Protein AF-A0A832R5E8-F1 (afdb_monomer_lite)

Foldseek 3Di:
DVPPVLVVVLVPDPLLVVLVVLLVVLVVLLVVLVVCPPDPCSLVSLVVCLVVSVVSLVVLLVSLLVQLVVLQVVLVVVLVVDPDPCNVVSNVSSNVSSVVSNVSSVVSSVVSVVSSVVSVVVSVVVVVVVVPD

Radius of gyration: 20.8 Å; chains: 1; bounding box: 45×18×69 Å

Structure (mmCIF, N/CA/C/O backbone):
data_AF-A0A832R5E8-F1
#
_entry.id   AF-A0A832R5E8-F1
#
loop_
_atom_site.group_PDB
_atom_site.id
_atom_site.type_symbol
_atom_site.label_atom_id
_atom_site.label_alt_id
_atom_site.label_comp_id
_atom_site.label_asym_id
_atom_site.label_entity_id
_atom_site.label_seq_id
_atom_site.pdbx_PDB_ins_code
_atom_site.Cartn_x
_atom_site.Cartn_y
_atom_site.Cartn_z
_atom_site.occupancy
_atom_site.B_iso_or_equiv
_atom_site.auth_seq_id
_atom_site.auth_comp_id
_atom_site.auth_asym_id
_atom_site.auth_atom_id
_atom_site.pdbx_PDB_model_num
ATOM 1 N N . MET A 1 1 ? -0.407 2.531 -32.971 1.00 35.41 1 MET A N 1
ATOM 2 C CA . MET A 1 1 ? -0.122 1.119 -32.618 1.00 35.41 1 MET A CA 1
ATOM 3 C C . MET A 1 1 ? 0.940 0.948 -31.517 1.00 35.41 1 MET A C 1
ATOM 5 O O . MET A 1 1 ? 1.189 -0.184 -31.142 1.00 35.41 1 MET A O 1
ATOM 9 N N . ALA A 1 2 ? 1.506 2.013 -30.923 1.00 40.25 2 ALA A N 1
ATOM 10 C CA . ALA A 1 2 ? 2.480 1.899 -29.820 1.00 40.25 2 ALA A CA 1
ATOM 11 C C . ALA 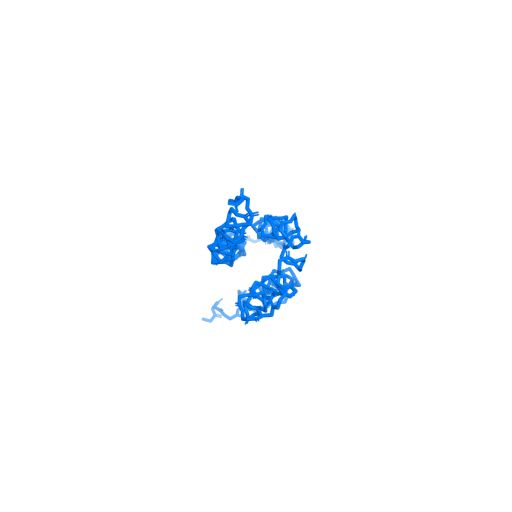A 1 2 ? 1.857 1.727 -28.411 1.00 40.25 2 ALA A C 1
ATOM 13 O O . ALA A 1 2 ? 2.555 1.378 -27.469 1.00 40.25 2 ALA A O 1
ATOM 14 N N . GLN A 1 3 ? 0.542 1.929 -28.255 1.00 41.59 3 GLN A N 1
ATOM 15 C CA . GLN A 1 3 ? -0.138 1.862 -26.948 1.00 41.59 3 GLN A CA 1
ATOM 16 C C . GLN A 1 3 ? -0.396 0.428 -26.437 1.00 41.59 3 GLN A C 1
ATOM 18 O O . GLN A 1 3 ? -0.669 0.251 -25.257 1.00 41.59 3 GLN A O 1
ATOM 23 N N . GLY A 1 4 ? -0.310 -0.598 -27.295 1.00 39.75 4 GLY A N 1
ATOM 24 C CA . GLY A 1 4 ? -0.579 -1.993 -26.908 1.00 39.75 4 GLY A CA 1
ATOM 25 C C . GLY A 1 4 ? 0.608 -2.726 -26.270 1.00 39.75 4 GLY A C 1
ATOM 26 O O . GLY A 1 4 ? 0.397 -3.609 -25.449 1.00 39.75 4 GLY A O 1
ATOM 27 N N . PHE A 1 5 ? 1.844 -2.346 -26.612 1.00 42.25 5 PHE A N 1
ATOM 28 C CA . PHE A 1 5 ? 3.065 -3.016 -26.137 1.00 42.25 5 PHE A CA 1
ATOM 29 C C . PHE A 1 5 ? 3.484 -2.560 -24.731 1.00 42.25 5 PHE A C 1
ATOM 31 O O . PHE A 1 5 ? 3.908 -3.370 -23.910 1.00 42.25 5 PHE A O 1
ATOM 38 N N . VAL A 1 6 ? 3.272 -1.273 -24.436 1.00 49.50 6 VAL A N 1
ATOM 39 C CA . VAL A 1 6 ? 3.456 -0.693 -23.098 1.00 49.50 6 VAL A CA 1
ATOM 40 C C . VAL A 1 6 ? 2.583 -1.419 -22.072 1.00 49.50 6 VAL A C 1
ATOM 42 O O . VAL A 1 6 ? 3.060 -1.822 -21.019 1.00 49.50 6 VAL A O 1
ATOM 45 N N . LEU A 1 7 ? 1.315 -1.683 -22.408 1.00 45.59 7 LEU A N 1
ATOM 46 C CA . LEU A 1 7 ? 0.388 -2.377 -21.514 1.00 45.59 7 LEU A CA 1
ATOM 47 C C . LEU A 1 7 ? 0.669 -3.882 -21.391 1.00 45.59 7 LEU A C 1
ATOM 49 O O . LEU A 1 7 ? 0.473 -4.421 -20.307 1.00 45.59 7 LEU A O 1
ATOM 53 N N . SER A 1 8 ? 1.146 -4.571 -22.435 1.00 48.91 8 SER A N 1
ATOM 54 C CA . SER A 1 8 ? 1.428 -6.013 -22.337 1.00 48.91 8 SER A CA 1
ATOM 55 C C . SER A 1 8 ? 2.650 -6.307 -21.462 1.00 48.91 8 SER A C 1
ATOM 57 O O . SER A 1 8 ? 2.557 -7.135 -20.566 1.00 48.91 8 SER A O 1
ATOM 59 N N . GLY A 1 9 ? 3.754 -5.566 -21.632 1.00 53.00 9 GLY A N 1
ATOM 60 C CA . GLY A 1 9 ? 4.936 -5.718 -20.771 1.00 53.00 9 GLY A CA 1
ATOM 61 C C . GLY A 1 9 ? 4.697 -5.244 -19.332 1.00 53.00 9 GLY A C 1
ATOM 62 O O . GLY A 1 9 ? 5.278 -5.782 -18.396 1.00 53.00 9 GLY A O 1
ATOM 63 N N . PHE A 1 10 ? 3.801 -4.270 -19.144 1.00 50.72 10 PHE A N 1
ATOM 64 C CA . PHE A 1 10 ? 3.384 -3.750 -17.842 1.00 50.72 10 PHE A CA 1
ATOM 65 C C . PHE A 1 10 ? 2.495 -4.739 -17.070 1.00 50.72 10 PHE A C 1
ATOM 67 O O . PHE A 1 10 ? 2.771 -5.000 -15.902 1.00 50.72 10 PHE A O 1
ATOM 74 N N . VAL A 1 11 ? 1.482 -5.340 -17.709 1.00 53.75 11 VAL A N 1
ATOM 75 C CA . VAL A 1 11 ? 0.548 -6.307 -17.086 1.00 53.75 11 VAL A CA 1
ATOM 76 C C . VAL A 1 11 ? 1.217 -7.649 -16.753 1.00 53.75 11 VAL A C 1
ATOM 78 O O . VAL A 1 11 ? 0.776 -8.327 -15.822 1.00 53.75 11 VAL A O 1
ATOM 81 N N . ASP A 1 12 ? 2.320 -7.989 -17.422 1.00 56.31 12 ASP A N 1
ATOM 82 C CA . ASP A 1 12 ? 3.140 -9.166 -17.103 1.00 56.31 12 ASP A CA 1
ATOM 83 C C . ASP A 1 12 ? 4.002 -8.982 -15.835 1.00 56.31 12 ASP A C 1
ATOM 85 O O . ASP A 1 12 ? 4.568 -9.946 -15.308 1.00 56.31 12 ASP A O 1
ATOM 89 N N . ASN A 1 13 ? 4.086 -7.764 -15.280 1.00 65.88 13 ASN A N 1
ATOM 90 C CA . ASN A 1 13 ? 4.836 -7.527 -14.051 1.00 65.88 13 ASN A CA 1
ATOM 91 C C . ASN A 1 13 ? 4.089 -8.079 -12.836 1.00 65.88 13 ASN A C 1
ATOM 93 O O . ASN A 1 13 ? 3.156 -7.469 -12.306 1.00 65.88 13 ASN A O 1
ATOM 97 N N . VAL A 1 14 ? 4.607 -9.188 -12.309 1.00 73.56 14 VAL A N 1
ATOM 98 C CA . VAL A 1 14 ? 4.223 -9.797 -11.022 1.00 73.56 14 VAL A CA 1
ATOM 99 C C . VAL A 1 14 ? 4.115 -8.761 -9.891 1.00 73.56 14 VAL A C 1
ATOM 101 O O . VAL A 1 14 ? 3.277 -8.899 -9.004 1.00 73.56 14 VAL A O 1
ATOM 104 N N . ILE A 1 15 ? 4.916 -7.691 -9.940 1.00 76.31 15 ILE A N 1
ATOM 105 C CA . ILE A 1 15 ? 4.916 -6.606 -8.948 1.00 76.31 15 ILE A CA 1
ATOM 106 C C . ILE A 1 15 ? 3.568 -5.872 -8.905 1.00 76.31 15 ILE A C 1
ATOM 108 O O . ILE A 1 15 ? 3.076 -5.574 -7.820 1.00 76.31 15 ILE A O 1
ATOM 112 N N . ILE A 1 16 ? 2.930 -5.611 -10.049 1.00 77.81 16 ILE A N 1
ATOM 113 C CA . ILE A 1 16 ? 1.640 -4.904 -10.093 1.00 77.81 16 ILE A CA 1
ATOM 114 C C . ILE A 1 16 ? 0.546 -5.777 -9.498 1.00 77.81 16 ILE A C 1
ATOM 116 O O . ILE A 1 16 ? -0.237 -5.313 -8.672 1.00 77.81 16 ILE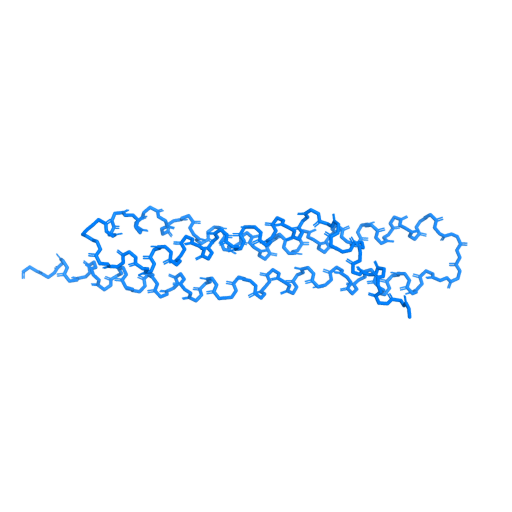 A O 1
ATOM 120 N N . TRP A 1 17 ? 0.535 -7.059 -9.854 1.00 80.69 17 TRP A N 1
ATOM 121 C CA . TRP A 1 17 ? -0.377 -8.030 -9.261 1.00 80.69 17 TRP A CA 1
ATOM 122 C C . TRP A 1 17 ? -0.160 -8.167 -7.754 1.00 80.69 17 TRP A C 1
ATOM 124 O O . TRP A 1 17 ? -1.136 -8.239 -7.013 1.00 80.69 17 TRP A O 1
ATOM 134 N N . ALA A 1 18 ? 1.087 -8.117 -7.279 1.00 81.56 18 ALA A N 1
ATOM 135 C CA . ALA A 1 18 ? 1.397 -8.106 -5.852 1.00 81.56 18 ALA A CA 1
ATOM 136 C C . ALA A 1 18 ? 0.882 -6.835 -5.150 1.00 81.56 18 ALA A C 1
ATOM 138 O O . ALA A 1 18 ? 0.293 -6.938 -4.074 1.00 81.56 18 ALA A O 1
ATOM 139 N N . ILE A 1 19 ? 1.038 -5.653 -5.764 1.00 83.69 19 ILE A N 1
ATOM 140 C CA . ILE A 1 19 ? 0.493 -4.385 -5.246 1.00 83.69 19 ILE A CA 1
ATOM 141 C C . ILE A 1 19 ? -1.035 -4.451 -5.181 1.00 83.69 19 ILE A C 1
ATOM 143 O O . ILE A 1 19 ? -1.612 -4.131 -4.144 1.00 83.69 19 ILE A O 1
ATOM 147 N N . LEU A 1 20 ? -1.692 -4.893 -6.257 1.00 85.00 20 LEU A N 1
ATOM 148 C CA . LEU A 1 20 ? -3.149 -5.015 -6.319 1.00 85.00 20 LEU A CA 1
ATOM 149 C C . LEU A 1 20 ? -3.674 -6.034 -5.308 1.00 85.00 20 LEU A C 1
ATOM 151 O O . LEU A 1 20 ? -4.632 -5.739 -4.602 1.00 85.00 20 LEU A O 1
ATOM 155 N N . ALA A 1 21 ? -3.041 -7.203 -5.196 1.00 88.12 21 ALA A N 1
ATOM 156 C CA . ALA A 1 21 ? -3.434 -8.236 -4.244 1.00 88.12 21 ALA A CA 1
ATOM 157 C C . ALA A 1 21 ? -3.271 -7.761 -2.794 1.00 88.12 21 ALA A C 1
ATOM 159 O O . ALA A 1 21 ? -4.178 -7.952 -1.984 1.00 88.12 21 ALA A O 1
ATOM 160 N N . LEU A 1 22 ? -2.156 -7.099 -2.465 1.00 87.31 22 LEU A N 1
ATOM 161 C CA . LEU A 1 22 ? -1.923 -6.553 -1.128 1.00 87.31 22 LEU A CA 1
ATOM 162 C C . LEU A 1 22 ? -2.893 -5.409 -0.804 1.00 87.31 22 LEU A C 1
ATOM 164 O O . LEU A 1 22 ? -3.444 -5.367 0.296 1.00 87.31 22 LEU A O 1
ATOM 168 N N . ALA A 1 23 ? -3.131 -4.505 -1.758 1.00 88.88 23 ALA A N 1
ATOM 169 C CA . ALA A 1 23 ? -4.094 -3.421 -1.608 1.00 88.88 23 ALA A CA 1
ATOM 170 C C . ALA A 1 23 ? -5.510 -3.967 -1.399 1.00 88.88 23 ALA A C 1
ATOM 172 O O . ALA A 1 23 ? -6.184 -3.577 -0.448 1.00 88.88 23 ALA A O 1
ATOM 173 N N . LEU A 1 24 ? -5.936 -4.922 -2.231 1.00 91.12 24 LEU A N 1
ATOM 174 C CA . LEU A 1 24 ? -7.231 -5.586 -2.113 1.00 91.12 24 LEU A CA 1
ATOM 175 C C . LEU A 1 24 ? -7.365 -6.295 -0.764 1.00 91.12 24 LEU A C 1
ATOM 177 O O . LEU A 1 24 ? -8.387 -6.153 -0.102 1.00 91.12 24 LEU A O 1
ATOM 181 N N . PHE A 1 25 ? -6.331 -7.012 -0.321 1.00 91.50 25 PHE A N 1
ATOM 182 C CA . PHE A 1 25 ? -6.319 -7.655 0.990 1.00 91.50 25 PHE A CA 1
ATOM 183 C C . PHE A 1 25 ? -6.500 -6.632 2.120 1.00 91.50 25 PHE A C 1
ATOM 185 O O . PHE A 1 25 ? -7.322 -6.845 3.009 1.00 91.50 25 PHE A O 1
ATOM 192 N N . CYS A 1 26 ? -5.802 -5.495 2.058 1.00 88.69 26 CYS A N 1
ATOM 193 C CA . CYS A 1 26 ? -5.948 -4.414 3.034 1.00 88.69 26 CYS A CA 1
ATOM 194 C C . CYS A 1 26 ? -7.379 -3.849 3.043 1.00 88.69 26 CYS A C 1
ATOM 196 O O . CYS A 1 26 ? -7.997 -3.769 4.105 1.00 88.69 26 CYS A O 1
ATOM 198 N N . PHE A 1 27 ? -7.944 -3.557 1.865 1.00 90.62 27 PHE A N 1
ATOM 199 C CA . PHE A 1 27 ? -9.325 -3.083 1.730 1.00 90.62 27 PHE A CA 1
ATOM 200 C C . PHE A 1 27 ? -10.348 -4.087 2.247 1.00 90.62 27 PHE A C 1
ATOM 202 O O . PHE A 1 27 ? -11.275 -3.703 2.954 1.00 90.62 27 PHE A O 1
ATOM 209 N N . ILE A 1 28 ? -10.188 -5.373 1.928 1.00 91.00 28 ILE A N 1
ATOM 210 C CA . ILE A 1 28 ? -11.085 -6.430 2.401 1.00 91.00 28 ILE A CA 1
ATOM 211 C C . ILE A 1 28 ? -11.024 -6.529 3.921 1.00 91.00 28 ILE A C 1
ATOM 213 O O . ILE A 1 28 ? -12.074 -6.649 4.549 1.00 91.00 28 ILE A O 1
ATOM 217 N N . VAL A 1 29 ? -9.835 -6.465 4.528 1.00 89.50 29 VAL A N 1
ATOM 218 C CA . VAL A 1 29 ? -9.697 -6.524 5.989 1.00 89.50 29 VAL A CA 1
ATOM 219 C C . VAL A 1 29 ? -10.345 -5.310 6.643 1.00 89.50 29 VAL A C 1
ATOM 221 O O . VAL A 1 29 ? -11.119 -5.487 7.580 1.00 89.50 29 VAL A O 1
ATOM 224 N N . GLU A 1 30 ? -10.098 -4.099 6.141 1.00 88.94 30 GLU A N 1
ATOM 225 C CA . GLU A 1 30 ? -10.724 -2.879 6.662 1.00 88.94 30 GLU A CA 1
ATOM 226 C C . GLU A 1 30 ? -12.241 -2.883 6.491 1.00 88.94 30 GLU A C 1
ATOM 228 O O . GLU A 1 30 ? -12.957 -2.514 7.418 1.00 88.94 30 GLU A O 1
ATOM 233 N N . PHE A 1 31 ? -12.743 -3.345 5.348 1.00 88.19 31 PHE A N 1
ATOM 234 C CA . PHE A 1 31 ? -14.171 -3.446 5.065 1.00 88.19 31 PHE A CA 1
ATOM 235 C C . PHE A 1 31 ? -14.858 -4.527 5.909 1.00 88.19 31 PHE A C 1
ATOM 237 O O . PHE A 1 31 ? -15.931 -4.295 6.468 1.00 88.19 31 PHE A O 1
ATOM 244 N N . SER A 1 32 ? -14.207 -5.684 6.071 1.00 87.38 32 SER A N 1
ATOM 245 C CA . SER A 1 32 ? -14.647 -6.760 6.971 1.00 87.38 32 SER A CA 1
ATOM 246 C C . SER A 1 32 ? -14.666 -6.281 8.408 1.00 87.38 32 SER A C 1
ATOM 248 O O . SER A 1 32 ? -15.566 -6.635 9.166 1.00 87.38 32 SER A O 1
ATOM 250 N N . LEU A 1 33 ? -13.693 -5.443 8.776 1.00 85.88 33 LEU A N 1
ATOM 251 C CA . LEU A 1 33 ? -13.738 -4.741 10.032 1.00 85.88 33 LEU A CA 1
ATOM 252 C C . LEU A 1 33 ? -15.003 -3.855 10.034 1.00 85.88 33 LEU A C 1
ATOM 254 O O . LEU A 1 33 ? -15.940 -4.105 10.779 1.00 85.88 33 LEU A O 1
ATOM 258 N N .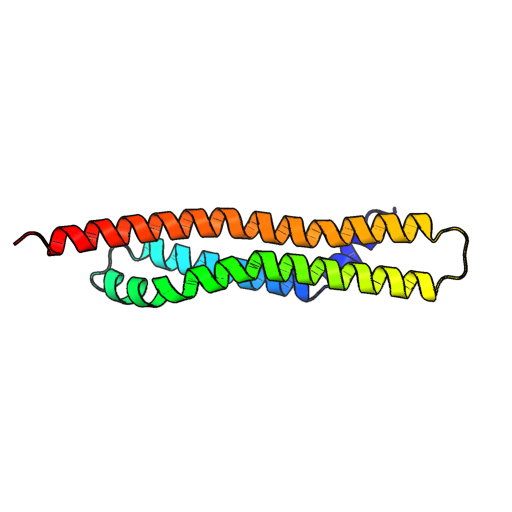 LEU A 1 34 ? -15.097 -2.857 9.167 1.00 84.88 34 LEU A N 1
ATOM 259 C CA . LEU A 1 34 ? -16.175 -1.867 9.175 1.00 84.88 34 LEU A CA 1
ATOM 260 C C . LEU A 1 34 ? -17.591 -2.474 9.310 1.00 84.88 34 LEU A C 1
ATOM 262 O O . LEU A 1 34 ? -18.371 -2.022 10.154 1.00 84.88 34 LEU A O 1
ATOM 266 N N . LEU A 1 35 ? -17.898 -3.527 8.544 1.00 80.94 35 LEU A N 1
ATOM 267 C CA . LEU A 1 35 ? -19.179 -4.248 8.585 1.00 80.94 35 LEU A CA 1
ATOM 268 C C . LEU A 1 35 ? -19.428 -5.000 9.901 1.00 80.94 35 LEU A C 1
ATOM 270 O O . LEU A 1 35 ? -20.566 -5.109 10.349 1.00 80.94 35 LEU A O 1
ATOM 274 N N . SER A 1 36 ? -18.376 -5.476 10.563 1.00 81.88 36 SER A N 1
ATOM 275 C CA . SER A 1 36 ? -18.450 -6.226 11.823 1.00 81.88 36 SER A CA 1
ATOM 276 C C . SER A 1 36 ? -18.686 -5.326 13.055 1.00 81.88 36 SER A C 1
ATOM 278 O O . SER A 1 36 ? -18.641 -5.784 14.196 1.00 81.88 36 SER A O 1
ATOM 280 N N . SER A 1 37 ? -19.026 -4.045 12.846 1.00 74.19 37 SER A N 1
ATOM 281 C CA . SER A 1 37 ? -19.353 -3.064 13.898 1.00 74.19 37 SER A CA 1
ATOM 282 C C . SER A 1 37 ? -20.488 -3.485 14.849 1.00 74.19 37 SER A C 1
ATOM 284 O O . SER A 1 37 ? -20.628 -2.879 15.917 1.00 74.19 37 SER A O 1
ATOM 286 N N . CYS A 1 38 ? -21.294 -4.481 14.464 1.00 68.38 38 CYS A N 1
ATOM 287 C CA . CYS A 1 38 ? -22.445 -4.983 15.215 1.00 68.38 38 CYS A CA 1
ATOM 288 C C . CYS A 1 38 ? -22.094 -6.119 16.201 1.00 68.38 38 CYS A C 1
ATOM 290 O O . CYS A 1 38 ? -22.883 -6.408 17.096 1.00 68.38 38 CYS A O 1
ATOM 292 N N . GLU A 1 39 ? -20.913 -6.743 16.096 1.00 80.25 39 GLU A N 1
ATOM 293 C CA . GLU A 1 39 ? -20.547 -7.847 16.990 1.00 80.25 39 GLU A CA 1
ATOM 294 C C . GLU A 1 39 ? -19.931 -7.379 18.324 1.00 80.25 39 GLU A C 1
ATOM 296 O O . GLU A 1 39 ? -19.079 -6.483 18.347 1.00 80.25 39 GLU A O 1
ATOM 301 N N . PRO A 1 40 ? -20.252 -8.044 19.452 1.00 75.00 40 PRO A N 1
ATOM 302 C CA . PRO A 1 40 ? -19.675 -7.721 20.761 1.00 75.00 40 PRO A CA 1
ATOM 303 C C . PRO A 1 40 ? -18.150 -7.955 20.832 1.00 75.00 40 PRO A C 1
ATOM 305 O O . PRO A 1 40 ? -17.465 -7.303 21.619 1.00 75.00 40 PRO A O 1
ATOM 308 N N . LEU A 1 41 ? -17.596 -8.817 19.966 1.00 80.31 41 LEU A N 1
ATOM 309 C CA . LEU A 1 41 ? -16.161 -9.142 19.869 1.00 80.31 41 LEU A CA 1
ATOM 310 C C . LEU A 1 41 ? -15.355 -8.165 18.986 1.00 80.31 41 LEU A C 1
ATOM 312 O O . LEU A 1 41 ? -14.149 -8.338 18.785 1.00 80.31 41 LEU A O 1
ATOM 316 N N . TRP A 1 42 ? -15.996 -7.115 18.462 1.00 84.44 42 TRP A N 1
ATOM 317 C CA . TRP A 1 42 ? -15.387 -6.095 17.604 1.00 84.44 42 TRP A CA 1
ATOM 318 C C . TRP A 1 42 ? -14.079 -5.517 18.170 1.00 84.44 42 TRP A C 1
ATOM 320 O O . TRP A 1 42 ? -13.060 -5.440 17.479 1.00 84.44 42 TRP A O 1
ATOM 330 N N . LYS A 1 43 ? -14.088 -5.136 19.455 1.00 80.75 43 LYS A N 1
ATOM 331 C CA . LYS A 1 43 ? -12.967 -4.428 20.102 1.00 80.75 43 LYS A CA 1
ATOM 332 C C . LYS A 1 43 ? -11.694 -5.273 20.161 1.00 80.75 43 LYS A C 1
ATOM 334 O O . LYS A 1 43 ? -10.604 -4.740 19.958 1.00 80.75 43 LYS A O 1
ATOM 339 N N . GLU A 1 44 ? -11.821 -6.569 20.432 1.00 84.94 44 GLU A N 1
ATOM 340 C CA . GLU A 1 44 ? -10.677 -7.483 20.543 1.00 84.94 44 GLU A CA 1
ATOM 341 C C . GLU A 1 44 ? -10.022 -7.716 19.183 1.00 84.94 44 GLU A C 1
ATOM 343 O O . GLU A 1 44 ? -8.798 -7.657 19.064 1.00 84.94 44 GLU A O 1
ATOM 348 N N . ARG A 1 45 ? -10.840 -7.868 18.135 1.00 83.25 45 ARG A N 1
ATOM 349 C CA . ARG A 1 45 ? -10.360 -8.042 16.762 1.00 83.25 45 ARG A CA 1
ATOM 350 C C . ARG A 1 45 ? -9.622 -6.798 16.275 1.00 83.25 45 ARG A C 1
ATOM 352 O O . ARG A 1 45 ? -8.475 -6.887 15.845 1.00 83.25 45 ARG A O 1
ATOM 359 N N . VAL A 1 46 ? -10.241 -5.624 16.420 1.00 85.31 46 VAL A N 1
ATOM 360 C CA . VAL A 1 46 ? -9.661 -4.334 16.005 1.00 85.31 46 VAL A CA 1
ATOM 361 C C . VAL A 1 46 ? -8.345 -4.052 16.724 1.00 85.31 46 VAL A C 1
ATOM 363 O O . VAL A 1 46 ? -7.401 -3.573 16.100 1.00 85.31 46 VAL A O 1
ATOM 366 N N . ARG A 1 47 ? -8.243 -4.396 18.016 1.00 86.06 47 ARG A N 1
ATOM 367 C CA . ARG A 1 47 ? -7.013 -4.222 18.802 1.00 86.06 47 ARG A CA 1
ATOM 368 C C . ARG A 1 47 ? -5.817 -4.953 18.183 1.00 86.06 47 ARG A C 1
ATOM 370 O O . ARG A 1 47 ? -4.720 -4.396 18.190 1.00 86.06 47 ARG A O 1
ATOM 377 N N . GLY A 1 48 ? -6.013 -6.164 17.656 1.00 85.31 48 GLY A N 1
ATOM 378 C CA . GLY A 1 48 ? -4.955 -6.914 16.971 1.00 85.31 48 GLY A CA 1
ATOM 379 C C . GLY A 1 48 ? -4.511 -6.229 15.677 1.00 85.31 48 GLY A C 1
ATOM 380 O O . GLY A 1 48 ? -3.323 -5.975 15.469 1.00 85.31 48 GLY A O 1
ATOM 381 N N . TRP A 1 49 ? -5.477 -5.842 14.844 1.00 86.75 49 TRP A N 1
ATOM 382 C CA . TRP A 1 49 ? -5.214 -5.232 13.538 1.00 86.75 49 TRP A CA 1
ATOM 383 C C . TRP A 1 49 ? -4.684 -3.794 13.613 1.00 86.75 49 TRP A C 1
ATOM 385 O O . TRP A 1 49 ? -3.989 -3.363 12.696 1.00 86.75 49 TRP A O 1
ATOM 395 N N . LEU A 1 50 ? -4.910 -3.072 14.718 1.00 87.38 50 LEU A N 1
ATOM 396 C CA . LEU A 1 50 ? -4.456 -1.685 14.905 1.00 87.38 50 LEU A CA 1
ATOM 397 C C . LEU A 1 50 ? -2.936 -1.508 14.785 1.00 87.38 50 LEU A C 1
ATOM 399 O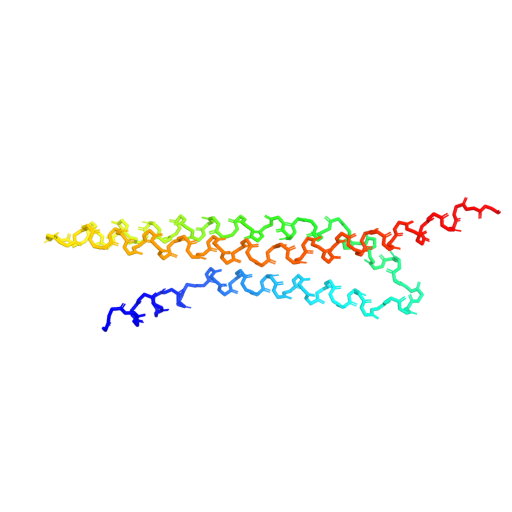 O . LEU A 1 50 ? -2.476 -0.438 14.394 1.00 87.38 50 LEU A O 1
ATOM 403 N N . LYS A 1 51 ? -2.159 -2.537 15.145 1.00 87.25 51 LYS A N 1
ATOM 404 C CA . LYS A 1 51 ? -0.690 -2.521 15.046 1.00 87.25 51 LYS A CA 1
ATOM 405 C C . LYS A 1 51 ? -0.189 -2.943 13.665 1.00 87.25 51 LYS A C 1
ATOM 407 O O . LYS A 1 51 ? 0.869 -2.497 13.242 1.00 87.25 51 LYS A O 1
ATOM 412 N N . VAL A 1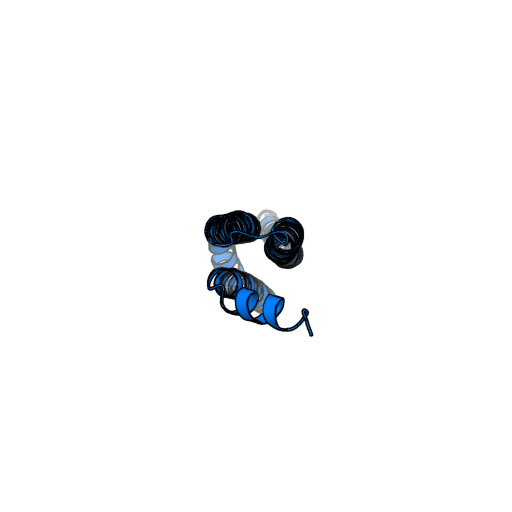 52 ? -0.943 -3.802 12.983 1.00 89.06 52 VAL A N 1
ATOM 413 C CA . VAL A 1 52 ? -0.526 -4.472 11.744 1.00 89.06 52 VAL A CA 1
ATOM 414 C C . VAL A 1 52 ? -0.904 -3.645 10.513 1.00 89.06 52 VAL A C 1
ATOM 416 O O . VAL A 1 52 ? -0.073 -3.439 9.635 1.00 89.06 52 VAL A O 1
ATOM 419 N N . MET A 1 53 ? -2.117 -3.089 10.477 1.00 89.94 53 MET A N 1
ATOM 420 C CA . MET A 1 53 ? -2.628 -2.300 9.346 1.00 89.94 53 MET A CA 1
ATOM 421 C C . MET A 1 53 ? -1.739 -1.116 8.919 1.00 89.94 53 MET A C 1
ATOM 423 O O . MET A 1 53 ? -1.487 -0.997 7.722 1.00 89.94 53 MET A O 1
ATOM 427 N N . PRO A 1 54 ? -1.186 -0.277 9.825 1.00 90.62 54 PRO A N 1
ATOM 428 C CA . PRO A 1 54 ? -0.308 0.820 9.412 1.00 90.62 54 PRO A CA 1
ATOM 429 C C . PRO A 1 54 ? 0.937 0.338 8.662 1.00 90.62 54 PRO A C 1
ATOM 431 O O . PRO A 1 54 ? 1.416 1.017 7.756 1.00 90.62 54 PRO A O 1
ATOM 434 N N . ILE A 1 55 ? 1.468 -0.826 9.048 1.00 92.38 55 ILE A N 1
ATOM 435 C CA . ILE A 1 55 ? 2.657 -1.423 8.435 1.00 92.38 55 ILE A CA 1
ATOM 436 C C . ILE A 1 55 ? 2.322 -1.897 7.019 1.00 92.38 55 ILE A C 1
ATOM 438 O O . ILE A 1 55 ? 3.066 -1.593 6.091 1.00 92.38 55 ILE A O 1
ATOM 442 N N . LEU A 1 56 ? 1.181 -2.573 6.833 1.00 90.94 56 LEU A N 1
ATOM 443 C CA . LEU A 1 56 ? 0.725 -3.001 5.506 1.00 90.94 56 LEU A CA 1
ATOM 444 C C . LEU A 1 56 ? 0.443 -1.803 4.596 1.00 90.94 56 LEU A C 1
ATOM 446 O O . LEU A 1 56 ? 0.907 -1.786 3.461 1.00 90.94 56 LEU A O 1
ATOM 450 N N . LEU A 1 57 ? -0.248 -0.777 5.102 1.00 91.69 57 LEU A N 1
ATOM 451 C CA . LEU A 1 57 ? -0.511 0.452 4.350 1.00 91.69 57 LEU A CA 1
ATOM 452 C C . LEU A 1 57 ? 0.788 1.150 3.944 1.00 91.69 57 LEU A C 1
ATOM 454 O O . LEU A 1 57 ? 0.920 1.585 2.808 1.00 91.69 57 LEU A O 1
ATOM 458 N N . SER A 1 58 ? 1.783 1.198 4.832 1.00 92.31 58 SER A N 1
ATOM 459 C CA . SER A 1 58 ? 3.090 1.787 4.516 1.00 92.31 58 SER A CA 1
ATOM 460 C C . SER A 1 58 ? 3.882 0.958 3.496 1.00 92.31 58 SER A C 1
ATOM 462 O O . SER A 1 58 ? 4.729 1.504 2.794 1.00 92.31 58 SER A O 1
ATOM 464 N N . ALA A 1 59 ? 3.600 -0.343 3.369 1.00 90.75 59 ALA A N 1
ATOM 465 C CA . ALA A 1 59 ? 4.236 -1.210 2.381 1.00 90.75 59 ALA A CA 1
ATOM 466 C C . ALA A 1 59 ? 3.736 -0.958 0.945 1.00 90.75 59 ALA A C 1
ATOM 468 O O . ALA A 1 59 ? 4.517 -1.122 0.011 1.00 90.75 59 ALA A O 1
ATOM 469 N N . LEU A 1 60 ? 2.487 -0.513 0.744 1.00 89.62 60 LEU A N 1
ATOM 470 C CA . LEU A 1 60 ? 1.930 -0.204 -0.588 1.00 89.62 60 LEU A CA 1
ATOM 471 C C . LEU A 1 60 ? 2.777 0.808 -1.394 1.00 89.62 60 LEU A C 1
ATOM 473 O O . LEU A 1 60 ? 3.190 0.479 -2.509 1.00 89.62 60 LEU A O 1
ATOM 477 N N . PRO A 1 61 ? 3.076 2.020 -0.884 1.00 92.38 61 PRO A N 1
ATOM 478 C CA . PRO A 1 61 ? 3.886 2.992 -1.616 1.00 92.38 61 PRO A CA 1
ATOM 479 C C . PRO A 1 61 ? 5.344 2.541 -1.769 1.00 92.38 61 PRO A C 1
ATOM 481 O O . PRO A 1 61 ? 5.959 2.818 -2.797 1.00 92.38 61 PRO A O 1
ATOM 484 N N . LEU A 1 62 ? 5.888 1.796 -0.798 1.00 93.06 62 LEU A N 1
ATOM 485 C CA . LEU A 1 62 ? 7.234 1.221 -0.898 1.00 93.06 62 LEU A CA 1
ATOM 486 C C . LEU A 1 62 ? 7.327 0.181 -2.026 1.00 93.06 62 LEU A C 1
ATOM 488 O O . LEU A 1 62 ? 8.313 0.165 -2.759 1.00 93.06 62 LEU A O 1
ATOM 492 N N . LEU A 1 63 ? 6.292 -0.643 -2.217 1.00 88.50 63 LEU A N 1
ATOM 493 C CA . LEU A 1 63 ? 6.201 -1.563 -3.354 1.00 88.50 63 LEU A CA 1
ATOM 494 C C . LEU A 1 63 ? 6.044 -0.821 -4.688 1.00 88.50 63 LEU A C 1
ATOM 496 O O . LEU A 1 63 ? 6.625 -1.240 -5.687 1.00 88.50 63 LEU A O 1
ATOM 500 N N . GLY A 1 64 ? 5.316 0.298 -4.714 1.00 88.00 64 GLY A N 1
ATOM 501 C CA . GLY A 1 64 ? 5.221 1.162 -5.897 1.00 88.00 64 GLY A CA 1
ATOM 502 C C . GLY A 1 64 ? 6.580 1.726 -6.332 1.00 88.00 64 GLY A C 1
ATOM 503 O O . GLY A 1 64 ? 6.891 1.723 -7.526 1.00 88.00 64 GLY A O 1
ATOM 504 N N . LEU A 1 65 ? 7.405 2.130 -5.358 1.00 91.25 65 LEU A N 1
ATOM 505 C CA . LEU A 1 65 ? 8.790 2.563 -5.566 1.00 91.25 65 LEU A CA 1
ATOM 506 C C . LEU A 1 65 ? 9.688 1.396 -5.999 1.00 91.25 65 LEU A C 1
ATOM 508 O O . LEU A 1 65 ? 10.500 1.542 -6.903 1.00 91.25 65 LEU A O 1
ATOM 512 N N . LEU A 1 66 ? 9.524 0.202 -5.427 1.00 88.75 66 LEU A N 1
ATOM 513 C CA . LEU A 1 66 ? 10.238 -0.984 -5.913 1.00 88.75 66 LEU A CA 1
ATOM 514 C C . LEU A 1 66 ? 9.931 -1.253 -7.399 1.00 88.75 66 LEU A C 1
ATOM 516 O O . LEU A 1 66 ? 10.833 -1.589 -8.167 1.00 88.75 66 LEU A O 1
ATOM 520 N N . GLY A 1 67 ? 8.677 -1.046 -7.812 1.00 86.31 67 GLY A N 1
ATOM 521 C CA . GLY A 1 67 ? 8.250 -1.145 -9.207 1.00 86.31 67 GLY A CA 1
ATOM 522 C C . GLY A 1 67 ? 8.963 -0.161 -10.138 1.00 86.31 67 GLY A C 1
ATOM 523 O O . GLY A 1 67 ? 9.349 -0.560 -11.236 1.00 86.31 67 GLY A O 1
ATOM 524 N N . THR A 1 68 ? 9.227 1.079 -9.701 1.00 89.62 68 THR A N 1
ATOM 525 C CA . THR A 1 68 ? 9.976 2.034 -10.539 1.00 89.62 68 THR A CA 1
ATOM 526 C C . THR A 1 68 ? 11.415 1.591 -10.737 1.00 89.62 68 THR A C 1
ATOM 528 O O . THR A 1 68 ? 11.923 1.664 -11.853 1.00 89.62 68 THR A O 1
ATOM 531 N N . ILE A 1 69 ? 12.067 1.097 -9.679 1.00 90.56 69 ILE A N 1
ATOM 532 C CA . ILE A 1 69 ? 13.444 0.596 -9.758 1.00 90.56 69 ILE A CA 1
ATOM 533 C C . ILE A 1 69 ? 13.511 -0.585 -10.731 1.00 90.56 69 ILE A C 1
ATOM 535 O O . ILE A 1 69 ? 14.381 -0.610 -11.600 1.00 90.56 69 ILE A O 1
ATOM 539 N N . ALA A 1 70 ? 12.570 -1.528 -10.632 1.00 84.88 70 ALA A N 1
ATOM 540 C CA . ALA A 1 70 ? 12.505 -2.678 -11.529 1.00 84.88 70 ALA A CA 1
ATOM 541 C C . ALA A 1 70 ? 12.262 -2.268 -12.997 1.00 84.88 70 ALA A C 1
ATOM 543 O O . ALA A 1 70 ? 12.955 -2.754 -13.891 1.00 84.88 70 ALA A O 1
ATOM 544 N N . GLY A 1 71 ? 11.336 -1.336 -13.251 1.00 83.94 71 GLY A N 1
ATOM 545 C CA . GLY A 1 71 ? 11.039 -0.846 -14.603 1.00 83.94 71 GLY A CA 1
ATOM 546 C C . GLY A 1 71 ? 12.204 -0.080 -15.235 1.00 83.94 71 GLY A C 1
ATOM 547 O O . GLY A 1 71 ? 12.552 -0.305 -16.398 1.00 83.94 71 GLY A O 1
ATOM 548 N N . LEU A 1 72 ? 12.880 0.770 -14.456 1.00 87.75 72 LEU A N 1
ATOM 549 C CA . LEU A 1 72 ? 14.080 1.470 -14.917 1.00 87.75 72 LEU A CA 1
ATOM 550 C C . LEU A 1 72 ? 15.229 0.495 -15.197 1.00 87.75 72 LEU A C 1
ATOM 552 O O . LEU A 1 72 ? 15.933 0.661 -16.192 1.00 87.75 72 LEU A O 1
ATOM 556 N N . MET A 1 73 ? 15.398 -0.548 -14.379 1.00 86.44 73 MET A N 1
ATOM 557 C CA . MET A 1 73 ? 16.396 -1.591 -14.633 1.00 86.44 73 MET A CA 1
ATOM 558 C C . MET A 1 73 ? 16.169 -2.307 -15.968 1.00 86.44 73 MET A C 1
ATOM 560 O O . MET A 1 73 ? 17.122 -2.473 -16.730 1.00 86.44 73 MET A O 1
ATOM 564 N N . GLU A 1 74 ? 14.932 -2.699 -16.279 1.00 82.75 74 GLU A N 1
ATOM 565 C CA . GLU A 1 74 ? 14.633 -3.364 -17.554 1.00 82.75 74 GLU A CA 1
ATOM 566 C C . GLU A 1 74 ? 14.827 -2.417 -18.746 1.00 82.75 74 GLU A C 1
ATOM 568 O O . GLU A 1 74 ? 15.349 -2.819 -19.786 1.00 82.75 74 GLU A O 1
ATOM 573 N N . THR A 1 75 ? 14.507 -1.134 -18.566 1.00 83.69 75 THR A N 1
ATOM 574 C CA . THR A 1 75 ? 14.747 -0.093 -19.577 1.00 83.69 75 THR A CA 1
ATOM 575 C C . THR A 1 75 ? 16.239 0.064 -19.877 1.00 83.69 75 THR A C 1
ATOM 577 O O . THR A 1 75 ? 16.643 0.068 -21.036 1.00 83.69 75 THR A O 1
ATOM 580 N N . PHE A 1 76 ? 17.097 0.128 -18.857 1.00 85.31 76 PHE A N 1
ATOM 581 C CA . PHE A 1 76 ? 18.545 0.199 -19.081 1.00 85.31 76 PHE A CA 1
ATOM 582 C C . PHE A 1 76 ? 19.110 -1.088 -19.694 1.00 85.31 76 PHE A C 1
ATOM 584 O O . PHE A 1 76 ? 20.035 -1.031 -20.507 1.00 85.31 76 PHE A O 1
ATOM 591 N N . ARG A 1 77 ? 18.544 -2.252 -19.350 1.00 83.44 77 ARG A N 1
ATOM 592 C CA . ARG A 1 77 ? 18.937 -3.541 -19.933 1.00 83.44 77 ARG A CA 1
ATOM 593 C C . ARG A 1 77 ? 18.599 -3.616 -21.421 1.00 83.44 77 ARG A C 1
ATOM 595 O O . ARG A 1 77 ? 19.441 -4.049 -22.206 1.00 83.44 77 ARG A O 1
ATOM 602 N N . SER A 1 78 ? 17.407 -3.169 -21.816 1.00 81.12 78 SER A N 1
ATOM 603 C CA . SER A 1 78 ? 16.996 -3.143 -23.223 1.00 81.12 78 SER A CA 1
ATOM 604 C C . SER A 1 78 ? 17.853 -2.174 -24.039 1.00 81.12 78 SER A C 1
ATOM 606 O O . SER A 1 78 ? 18.319 -2.539 -25.117 1.00 81.12 78 SER A O 1
ATOM 608 N N . MET A 1 79 ? 18.181 -1.008 -23.475 1.00 83.62 79 MET A N 1
ATOM 609 C CA . MET A 1 79 ? 19.094 -0.046 -24.095 1.00 83.62 79 MET A CA 1
ATOM 610 C C . MET A 1 79 ? 20.505 -0.584 -24.327 1.00 83.62 79 MET A C 1
ATOM 612 O O . MET A 1 79 ? 21.120 -0.253 -25.339 1.00 83.62 79 MET A O 1
ATOM 616 N N . ALA A 1 80 ? 21.036 -1.366 -23.381 1.00 83.12 80 ALA A N 1
ATOM 617 C CA . ALA A 1 80 ? 22.368 -1.958 -23.485 1.00 83.12 80 ALA A CA 1
ATOM 618 C C . ALA A 1 80 ? 22.449 -3.022 -24.594 1.00 83.12 80 ALA A C 1
ATOM 620 O O . ALA A 1 80 ? 23.513 -3.235 -25.169 1.00 83.12 80 ALA A O 1
ATOM 621 N N . LEU A 1 81 ? 21.325 -3.678 -24.897 1.00 81.38 81 LEU A N 1
ATOM 622 C CA . LEU A 1 81 ? 21.201 -4.664 -25.973 1.00 81.38 81 LEU A CA 1
ATOM 623 C C . LEU A 1 81 ? 20.897 -4.011 -27.333 1.00 81.38 81 LEU A C 1
ATOM 625 O O . LEU A 1 81 ? 21.205 -4.589 -28.374 1.00 81.38 81 LEU A O 1
ATOM 629 N N . SER A 1 82 ? 20.294 -2.819 -27.339 1.00 74.31 82 SER A N 1
ATOM 630 C CA . SER A 1 82 ? 19.936 -2.091 -28.556 1.00 74.31 82 SER A CA 1
ATOM 631 C C . SER A 1 82 ? 21.0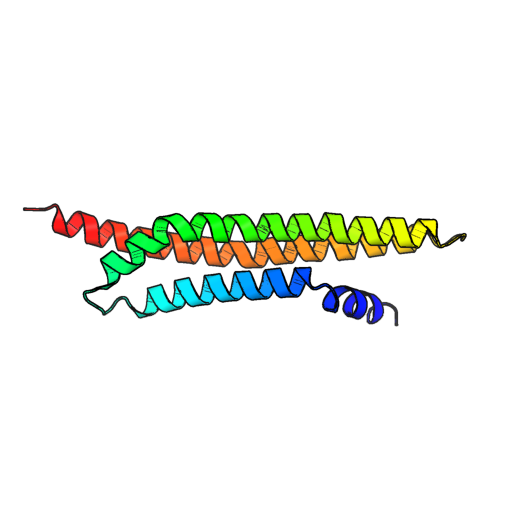55 -1.147 -29.014 1.00 74.31 82 SER A C 1
ATOM 633 O O . SER A 1 82 ? 21.244 -0.059 -28.471 1.00 74.31 82 SER A O 1
ATOM 635 N N . SER A 1 83 ? 21.761 -1.532 -30.073 1.00 64.50 83 SER A N 1
ATOM 636 C CA . SER A 1 83 ? 22.762 -0.705 -30.759 1.00 64.50 83 SER A CA 1
ATOM 637 C C . SER A 1 83 ? 22.088 0.199 -31.808 1.00 64.50 83 SER A C 1
ATOM 639 O O . SER A 1 83 ? 22.111 -0.123 -32.995 1.00 64.50 83 SER A O 1
ATOM 641 N N . GLY A 1 84 ? 21.426 1.299 -31.422 1.00 63.22 84 GLY A N 1
ATOM 642 C CA . GLY A 1 84 ? 20.707 2.122 -32.410 1.00 63.22 84 GLY A CA 1
ATOM 643 C C . GLY A 1 84 ? 20.211 3.499 -31.955 1.00 63.22 84 GLY A C 1
ATOM 644 O O . GLY A 1 84 ? 20.121 3.788 -30.768 1.00 63.22 84 GLY A O 1
ATOM 645 N N . LEU A 1 85 ? 19.845 4.329 -32.943 1.00 59.75 85 LEU A N 1
ATOM 646 C CA . LEU A 1 85 ? 19.407 5.735 -32.834 1.00 59.75 85 LEU A CA 1
ATOM 647 C C . LEU A 1 85 ? 18.093 5.968 -32.049 1.00 59.75 85 LEU A C 1
ATOM 649 O O . LEU A 1 85 ? 17.699 7.117 -31.877 1.00 59.75 85 LEU A O 1
ATOM 653 N N . ASP A 1 86 ? 17.426 4.917 -31.560 1.00 69.50 86 ASP A N 1
ATOM 654 C CA . ASP A 1 86 ? 16.122 4.999 -30.871 1.00 69.50 86 ASP A CA 1
ATOM 655 C C . ASP A 1 86 ? 16.211 4.856 -29.333 1.00 69.50 86 ASP A C 1
ATOM 657 O O . ASP A 1 86 ? 15.219 4.664 -28.629 1.00 69.50 86 ASP A O 1
ATOM 661 N N . GLN A 1 87 ? 17.416 4.978 -28.764 1.00 77.31 87 GLN A N 1
ATOM 662 C CA . GLN A 1 87 ? 17.629 4.908 -27.309 1.00 77.31 87 GLN A CA 1
ATOM 663 C C . GLN A 1 87 ? 16.827 5.967 -26.532 1.00 77.31 87 GLN A C 1
ATOM 665 O O . GLN A 1 87 ? 16.395 5.716 -25.408 1.00 77.31 87 GLN A O 1
ATOM 670 N N . GLN A 1 88 ? 16.592 7.140 -27.125 1.00 81.81 88 GLN A N 1
ATOM 671 C CA . GLN A 1 88 ? 15.862 8.226 -26.470 1.00 81.81 88 GLN A CA 1
ATOM 672 C C . GLN A 1 88 ? 14.354 7.946 -26.360 1.00 81.81 88 GLN A C 1
ATOM 674 O O . GLN A 1 88 ? 13.739 8.305 -25.351 1.00 81.81 88 GLN A O 1
ATOM 679 N N . GLY A 1 89 ? 13.764 7.272 -27.354 1.00 82.31 89 GLY A N 1
ATOM 680 C CA . GLY A 1 89 ? 12.369 6.833 -27.311 1.00 82.31 89 GLY A CA 1
ATOM 681 C C . GLY A 1 89 ? 12.157 5.736 -26.268 1.00 82.31 89 GLY A C 1
ATOM 682 O O . GLY A 1 89 ? 11.263 5.849 -25.426 1.00 82.31 89 GLY A O 1
ATOM 683 N N . LEU A 1 90 ? 13.043 4.733 -26.258 1.00 80.69 90 LEU A N 1
ATOM 684 C CA . LEU A 1 90 ? 13.040 3.633 -25.285 1.00 80.69 90 LEU A CA 1
ATOM 685 C C . LEU A 1 90 ? 13.150 4.127 -23.838 1.00 80.69 90 LEU A C 1
ATOM 687 O O . LEU A 1 90 ? 12.350 3.733 -22.992 1.00 80.69 90 LEU A O 1
ATOM 691 N N . LEU A 1 91 ? 14.089 5.038 -23.567 1.00 84.75 91 LEU A N 1
ATOM 692 C CA . LEU A 1 91 ? 14.244 5.680 -22.258 1.00 84.75 91 LEU A CA 1
ATOM 693 C C . LEU A 1 91 ? 12.965 6.373 -21.797 1.00 84.75 91 LEU A C 1
ATOM 695 O O . LEU A 1 91 ? 12.499 6.161 -20.679 1.00 84.75 91 LEU A O 1
ATOM 699 N N . SER A 1 92 ? 12.414 7.227 -22.660 1.00 86.38 92 SER A N 1
ATOM 700 C CA . SER A 1 92 ? 11.264 8.061 -22.315 1.00 86.38 92 SER A CA 1
ATOM 701 C C . SER A 1 92 ? 10.024 7.209 -22.040 1.00 86.38 92 SER A C 1
ATOM 703 O O . SER A 1 92 ? 9.293 7.485 -21.090 1.00 86.38 92 SER A O 1
ATOM 705 N N . SER A 1 93 ? 9.823 6.142 -22.822 1.00 81.81 93 SER A N 1
ATOM 706 C CA . SER A 1 93 ? 8.751 5.172 -22.583 1.00 81.81 93 SER A CA 1
ATOM 707 C C . SER A 1 93 ? 8.972 4.397 -21.282 1.00 81.81 93 SER A C 1
ATOM 709 O O . SER A 1 93 ? 8.064 4.312 -20.465 1.00 81.81 93 SER A O 1
ATOM 711 N N . GLY A 1 94 ? 10.183 3.889 -21.040 1.00 82.00 94 GLY A N 1
ATOM 712 C CA . GLY A 1 94 ? 10.480 3.097 -19.845 1.00 82.00 94 GLY A CA 1
ATOM 713 C C . GLY A 1 94 ? 10.357 3.877 -18.531 1.00 82.00 94 GLY A C 1
ATOM 714 O O . GLY A 1 94 ? 9.887 3.344 -17.525 1.00 82.00 94 GLY A O 1
ATOM 715 N N . ILE A 1 95 ? 10.701 5.170 -18.540 1.00 86.75 95 ILE A N 1
ATOM 716 C CA . ILE A 1 95 ? 10.466 6.065 -17.397 1.00 86.75 95 ILE A CA 1
ATOM 717 C C . ILE A 1 95 ? 8.964 6.278 -17.172 1.00 86.75 95 ILE A C 1
ATOM 719 O O . ILE A 1 95 ? 8.513 6.238 -16.027 1.00 86.75 95 ILE A O 1
ATOM 723 N N . ALA A 1 96 ? 8.189 6.509 -18.237 1.00 86.44 96 ALA A N 1
ATOM 724 C CA . ALA A 1 96 ? 6.743 6.683 -18.121 1.00 86.44 96 ALA A CA 1
ATOM 725 C C . ALA A 1 96 ? 6.085 5.443 -17.494 1.00 86.44 96 ALA A C 1
ATOM 727 O O . ALA A 1 96 ? 5.303 5.578 -16.553 1.00 86.44 96 ALA A O 1
ATOM 728 N N . ASP A 1 97 ? 6.481 4.249 -17.933 1.00 81.44 97 ASP A N 1
ATOM 729 C CA . ASP A 1 97 ? 5.953 2.979 -17.427 1.00 81.44 97 ASP A CA 1
ATOM 730 C C . ASP A 1 97 ? 6.306 2.761 -15.953 1.00 81.44 97 ASP A C 1
ATOM 732 O O . ASP A 1 97 ? 5.445 2.400 -15.144 1.00 81.44 97 ASP A O 1
ATOM 736 N N . ALA A 1 98 ? 7.551 3.062 -15.574 1.00 85.81 98 ALA A N 1
ATOM 737 C CA . ALA A 1 98 ? 7.992 3.027 -14.186 1.00 85.81 98 ALA A CA 1
ATOM 738 C C . ALA A 1 98 ? 7.150 3.966 -13.300 1.00 85.81 98 ALA A C 1
ATOM 740 O O . ALA A 1 98 ? 6.719 3.583 -12.214 1.00 85.81 98 ALA A O 1
ATOM 741 N N . LEU A 1 99 ? 6.859 5.190 -13.749 1.00 89.12 99 LEU A N 1
ATOM 742 C CA . LEU A 1 99 ? 6.102 6.162 -12.951 1.00 89.12 99 LEU A CA 1
ATOM 743 C C . LEU A 1 99 ? 4.655 5.728 -12.679 1.00 89.12 99 LEU A C 1
ATOM 745 O O . LEU A 1 99 ? 4.127 6.018 -11.598 1.00 89.12 99 LEU A O 1
ATOM 749 N N . ILE A 1 100 ? 4.028 4.988 -13.599 1.00 85.00 100 ILE A N 1
ATOM 750 C CA . ILE A 1 100 ? 2.659 4.490 -13.413 1.00 85.00 100 ILE A CA 1
ATOM 751 C C . ILE A 1 100 ? 2.587 3.538 -12.207 1.00 85.00 100 ILE A C 1
ATOM 753 O O . ILE A 1 100 ? 1.622 3.603 -11.443 1.00 85.00 100 ILE A O 1
ATOM 757 N N . THR A 1 101 ? 3.605 2.707 -11.945 1.00 84.12 101 THR A N 1
ATOM 758 C CA . THR A 1 101 ? 3.575 1.785 -10.788 1.00 84.12 101 THR A CA 1
ATOM 759 C C . THR A 1 101 ? 3.565 2.530 -9.454 1.00 84.12 101 THR A C 1
ATOM 761 O O . THR A 1 101 ? 2.868 2.131 -8.519 1.00 84.12 101 THR A O 1
ATOM 764 N N . THR A 1 102 ? 4.290 3.649 -9.362 1.00 90.88 102 THR A N 1
ATOM 765 C CA . THR A 1 102 ? 4.268 4.511 -8.170 1.00 90.88 102 THR A CA 1
ATOM 766 C C . THR A 1 102 ? 2.939 5.233 -8.032 1.00 90.88 102 THR A C 1
ATOM 768 O O . THR A 1 102 ? 2.378 5.278 -6.935 1.00 90.88 102 THR A O 1
ATOM 771 N N . GLN A 1 103 ? 2.400 5.751 -9.138 1.00 90.44 103 GLN A N 1
ATOM 772 C CA . GLN A 1 103 ? 1.082 6.374 -9.138 1.00 90.44 103 GLN A CA 1
ATOM 773 C C . GLN A 1 103 ? 0.013 5.401 -8.619 1.00 90.44 103 GLN A C 1
ATOM 775 O O . GLN A 1 103 ? -0.792 5.777 -7.768 1.00 90.44 103 GLN A O 1
ATOM 780 N N . LEU A 1 104 ? 0.042 4.141 -9.061 1.00 88.25 104 LEU A N 1
ATOM 781 C CA . LEU A 1 104 ? -0.875 3.102 -8.592 1.00 88.25 104 LEU A CA 1
ATOM 782 C C . LEU A 1 104 ? -0.718 2.812 -7.094 1.00 88.25 104 LEU A C 1
ATOM 784 O O . LEU A 1 104 ? -1.719 2.764 -6.380 1.00 88.25 104 LEU A O 1
ATOM 788 N N . GLY A 1 105 ? 0.513 2.673 -6.593 1.00 88.06 105 GLY A N 1
ATOM 789 C CA . GLY A 1 105 ? 0.762 2.454 -5.162 1.00 88.06 105 GLY A CA 1
ATOM 790 C C . GLY A 1 105 ? 0.208 3.581 -4.281 1.00 88.06 105 GLY A C 1
ATOM 791 O O . GLY A 1 105 ? -0.374 3.320 -3.226 1.00 88.06 105 GLY A O 1
ATOM 792 N N . LEU A 1 106 ? 0.318 4.831 -4.741 1.00 93.25 106 LEU A N 1
ATOM 793 C CA . LEU A 1 106 ? -0.228 5.997 -4.043 1.00 93.25 106 LEU A CA 1
ATOM 794 C C . LEU A 1 106 ? -1.758 6.067 -4.115 1.00 93.25 106 LEU A C 1
ATOM 796 O O . LEU A 1 106 ? -2.410 6.294 -3.096 1.00 93.25 106 LEU A O 1
ATOM 800 N N . ILE A 1 107 ? -2.345 5.832 -5.291 1.00 91.81 107 ILE A N 1
ATOM 801 C CA . ILE A 1 107 ? -3.806 5.815 -5.461 1.00 91.81 107 ILE A CA 1
ATOM 802 C C . ILE A 1 107 ? -4.445 4.744 -4.574 1.00 91.81 107 ILE A C 1
ATOM 804 O O . ILE A 1 107 ? -5.521 4.974 -4.031 1.00 91.81 107 ILE A O 1
ATOM 808 N N . MET A 1 108 ? -3.775 3.605 -4.383 1.00 90.75 108 MET A N 1
ATOM 809 C CA . MET A 1 108 ? -4.273 2.527 -3.532 1.00 90.75 108 MET A CA 1
ATOM 810 C C . MET A 1 108 ? -4.113 2.805 -2.031 1.00 90.75 108 MET A C 1
ATOM 812 O O . MET A 1 108 ? -4.997 2.446 -1.254 1.00 90.75 108 MET A O 1
ATOM 816 N N . VAL A 1 109 ? -3.024 3.455 -1.594 1.00 93.88 109 VAL A N 1
ATOM 817 C CA . VAL A 1 109 ? -2.776 3.672 -0.154 1.00 93.88 109 VAL A CA 1
ATOM 818 C C . VAL A 1 109 ? -3.651 4.770 0.456 1.00 93.88 109 VAL A C 1
ATOM 820 O O . VAL A 1 109 ? -4.065 4.653 1.609 1.00 93.88 109 VAL A O 1
ATOM 823 N N . ILE A 1 110 ? -3.960 5.828 -0.302 1.00 93.38 110 ILE A N 1
ATOM 824 C CA . ILE A 1 110 ? -4.744 6.976 0.182 1.00 93.38 110 ILE A CA 1
ATOM 825 C C . ILE A 1 110 ? -6.111 6.545 0.751 1.00 93.38 110 ILE A C 1
ATOM 827 O O . ILE A 1 110 ? -6.394 6.872 1.910 1.00 93.38 110 ILE A O 1
ATOM 831 N N . PRO A 1 111 ? -6.953 5.797 0.008 1.00 91.69 111 PRO A N 1
ATOM 832 C CA . PRO A 1 111 ? -8.240 5.365 0.533 1.00 91.69 111 PRO A CA 1
ATOM 833 C C . PRO A 1 111 ? -8.102 4.393 1.716 1.00 91.69 111 PRO A C 1
ATOM 835 O O . PRO A 1 111 ? -8.911 4.469 2.639 1.00 91.69 111 PRO A O 1
ATOM 838 N N . GLY A 1 112 ? -7.053 3.561 1.760 1.00 91.81 112 GLY A N 1
ATOM 839 C CA . GLY A 1 112 ? -6.797 2.669 2.898 1.00 91.81 112 GLY A CA 1
ATOM 840 C C . GLY A 1 112 ? -6.471 3.436 4.185 1.00 91.81 112 GLY A C 1
ATOM 841 O O . GLY A 1 112 ? -7.064 3.209 5.235 1.00 91.81 112 GLY A O 1
ATOM 842 N N . ILE A 1 113 ? -5.614 4.461 4.114 1.00 93.38 113 ILE A N 1
ATOM 843 C CA . ILE A 1 113 ? -5.315 5.305 5.286 1.00 93.38 113 ILE A CA 1
ATOM 844 C C . ILE A 1 113 ? -6.567 6.044 5.782 1.00 93.38 113 ILE A C 1
ATOM 846 O O . ILE A 1 113 ? -6.757 6.182 6.999 1.00 93.38 113 ILE A O 1
ATOM 850 N N . MET A 1 114 ? -7.430 6.513 4.873 1.00 93.06 114 MET A N 1
ATOM 851 C CA . MET A 1 114 ? -8.696 7.151 5.249 1.00 93.06 114 MET A CA 1
ATOM 852 C C . MET A 1 114 ? -9.608 6.190 6.023 1.00 93.06 114 MET A C 1
ATOM 854 O O . MET A 1 114 ? -10.066 6.536 7.117 1.00 93.06 114 MET A O 1
ATOM 858 N N . LEU A 1 115 ? -9.829 4.975 5.508 1.00 91.38 115 LEU A N 1
ATOM 859 C CA . LEU A 1 115 ? -10.642 3.956 6.181 1.00 91.38 115 LEU A CA 1
ATOM 860 C C . LEU A 1 115 ? -10.034 3.541 7.526 1.00 91.38 115 LEU A C 1
ATOM 862 O O . LEU A 1 115 ? -10.736 3.508 8.542 1.00 91.38 115 LEU A O 1
ATOM 866 N N . PHE A 1 116 ? -8.726 3.294 7.573 1.00 91.62 116 PHE A N 1
ATOM 867 C CA . PHE A 1 116 ? -8.030 2.942 8.807 1.00 91.62 116 PHE A CA 1
ATOM 868 C C . PHE A 1 116 ? -8.170 4.016 9.891 1.00 91.62 116 PHE A C 1
ATOM 870 O O . PHE A 1 116 ? -8.405 3.712 11.066 1.00 91.62 116 PHE A O 1
ATOM 877 N N . THR A 1 117 ? -8.062 5.290 9.509 1.00 91.38 117 THR A N 1
ATOM 878 C CA . THR A 1 117 ? -8.221 6.418 10.435 1.00 91.38 117 THR A CA 1
ATOM 879 C C . THR A 1 117 ? -9.646 6.485 10.982 1.00 91.38 117 THR A C 1
ATOM 881 O O . THR A 1 117 ? -9.830 6.679 12.186 1.00 91.38 117 THR A O 1
ATOM 884 N N . PHE A 1 118 ? -10.650 6.237 10.138 1.00 90.69 118 PHE A N 1
ATOM 885 C CA . PHE A 1 118 ? -12.047 6.160 10.563 1.00 90.69 118 PHE A CA 1
ATOM 886 C C . PHE A 1 118 ? -12.288 5.025 11.576 1.00 90.69 118 PHE A C 1
ATOM 888 O O . PHE A 1 118 ? -12.900 5.238 12.627 1.00 90.69 118 PHE A O 1
ATOM 895 N N . ILE A 1 119 ? -11.741 3.832 11.320 1.00 88.75 119 ILE A N 1
ATOM 896 C CA . ILE A 1 119 ? -11.827 2.683 12.239 1.00 88.75 119 ILE A CA 1
ATOM 897 C C . ILE A 1 119 ? -11.148 3.002 13.578 1.00 88.75 119 ILE A C 1
ATOM 899 O O . ILE A 1 119 ? -11.697 2.710 14.644 1.00 88.75 119 ILE A O 1
ATOM 903 N N . ARG A 1 120 ? -9.968 3.635 13.545 1.00 89.75 120 ARG A N 1
ATOM 904 C CA . ARG A 1 120 ? -9.244 4.059 14.754 1.00 89.75 120 ARG A CA 1
ATOM 905 C C . ARG A 1 120 ? -10.032 5.063 15.581 1.00 89.75 120 ARG A C 1
ATOM 907 O O . ARG A 1 120 ? -10.030 4.947 16.804 1.00 89.75 120 ARG A O 1
ATOM 914 N N . TYR A 1 121 ? -10.694 6.019 14.935 1.00 89.50 121 TYR A N 1
ATOM 915 C CA . TYR A 1 121 ? -11.539 6.995 15.617 1.00 89.50 121 TYR A CA 1
ATOM 916 C C . TYR A 1 121 ? -12.687 6.303 16.369 1.00 89.50 121 TYR A C 1
ATOM 918 O O . TYR A 1 121 ? -12.797 6.453 17.585 1.00 89.50 121 TYR A O 1
ATOM 926 N N . ARG A 1 122 ? -13.439 5.423 15.691 1.00 86.94 122 ARG A N 1
ATOM 927 C CA . ARG A 1 122 ? -14.521 4.619 16.298 1.00 86.94 122 ARG A CA 1
ATOM 928 C C . ARG A 1 122 ? -14.043 3.699 17.426 1.00 86.94 122 ARG A C 1
ATOM 930 O O . ARG A 1 122 ? -14.777 3.453 18.382 1.00 86.94 122 ARG A O 1
ATOM 937 N N . TYR A 1 123 ? -12.831 3.148 17.322 1.00 87.75 123 TYR A N 1
ATOM 938 C CA . TYR A 1 123 ? -12.247 2.328 18.388 1.00 87.75 123 TYR A CA 1
ATOM 939 C C . TYR A 1 123 ? -11.955 3.151 19.648 1.00 87.75 123 TYR A C 1
ATOM 941 O O . TYR A 1 123 ? -12.206 2.668 20.752 1.00 87.75 123 TYR A O 1
ATOM 949 N N . ARG A 1 124 ? -11.437 4.377 19.490 1.00 87.25 124 ARG A N 1
ATOM 950 C CA . ARG A 1 124 ? -11.128 5.277 20.612 1.00 87.25 124 ARG A CA 1
ATOM 951 C C . ARG A 1 124 ? -12.385 5.748 21.336 1.00 87.25 124 ARG A C 1
ATOM 953 O O . ARG A 1 124 ? -12.429 5.636 22.553 1.00 87.25 124 ARG A O 1
ATOM 960 N N . GLU A 1 125 ? -13.408 6.161 20.593 1.00 86.75 125 GLU A N 1
ATOM 961 C CA . GLU A 1 125 ? -14.710 6.578 21.138 1.00 86.75 125 GLU A CA 1
ATOM 962 C C . GLU A 1 125 ? -15.299 5.497 22.064 1.00 86.75 125 GLU A C 1
ATOM 964 O O . GLU A 1 125 ? -15.495 5.716 23.258 1.00 86.75 125 GLU A O 1
ATOM 969 N N . LYS A 1 126 ? -15.421 4.257 21.570 1.00 81.31 126 LYS A N 1
ATOM 970 C CA . LYS A 1 126 ? -15.923 3.129 22.374 1.00 81.31 126 LYS A CA 1
ATOM 971 C C . LYS A 1 126 ? -14.981 2.697 23.510 1.00 81.31 126 LYS A C 1
ATOM 973 O O . LYS A 1 126 ? -15.370 1.869 24.343 1.00 81.31 126 LYS A O 1
ATOM 978 N N . ALA A 1 127 ? -13.713 3.106 23.497 1.00 81.25 127 ALA A N 1
ATOM 979 C CA . ALA A 1 127 ? -12.771 2.818 24.579 1.00 81.25 127 ALA A CA 1
ATOM 980 C C . ALA A 1 127 ? -12.925 3.826 25.727 1.00 81.25 127 ALA A C 1
ATOM 982 O O . ALA A 1 127 ? -12.848 3.422 26.886 1.00 81.25 127 ALA A O 1
ATOM 983 N N . GLU A 1 128 ? -13.193 5.092 25.403 1.00 79.50 128 GLU A N 1
ATOM 984 C CA . GLU A 1 128 ? -13.399 6.185 26.359 1.00 79.50 128 GLU A CA 1
ATOM 985 C C . GLU A 1 128 ? -14.739 6.042 27.108 1.00 79.50 128 GLU A C 1
ATOM 987 O O . GLU A 1 128 ? -14.763 6.191 28.326 1.00 79.50 128 GLU A O 1
ATOM 992 N N . GLU A 1 129 ? -15.815 5.596 26.448 1.00 74.69 129 GLU A N 1
ATOM 993 C CA . GLU A 1 129 ? -17.115 5.305 27.096 1.00 74.69 129 GLU A CA 1
ATOM 994 C C . GLU A 1 129 ? -17.040 4.256 28.222 1.00 74.69 129 GLU A C 1
ATOM 996 O O . GLU A 1 129 ? -17.874 4.243 29.119 1.00 74.69 129 GLU A O 1
ATOM 1001 N N . ARG A 1 130 ? -16.043 3.359 28.198 1.00 63.66 130 ARG A N 1
ATOM 1002 C CA . ARG A 1 130 ? -15.844 2.334 29.242 1.00 63.66 130 ARG A CA 1
ATOM 1003 C C . ARG A 1 130 ? -14.999 2.835 30.418 1.00 63.66 130 ARG A C 1
ATOM 1005 O O . ARG A 1 130 ? -14.866 2.123 31.407 1.00 63.66 130 ARG A O 1
ATOM 1012 N N . ALA A 1 131 ? -14.367 3.998 30.268 1.00 64.62 131 ALA A N 1
ATOM 1013 C CA . ALA A 1 131 ? -13.507 4.608 31.276 1.00 64.62 131 ALA A CA 1
ATOM 1014 C C . ALA A 1 131 ? -14.258 5.615 32.163 1.00 64.62 131 ALA A C 1
ATOM 1016 O O . ALA A 1 131 ? -13.673 6.116 33.121 1.00 64.62 131 ALA A O 1
ATOM 1017 N N . VAL A 1 132 ? -15.530 5.900 31.859 1.00 60.00 132 VAL A N 1
ATOM 1018 C CA . VAL A 1 132 ? -16.414 6.690 32.721 1.00 60.00 132 VAL A CA 1
ATOM 1019 C C . VAL A 1 132 ? -17.073 5.733 33.734 1.00 60.00 132 VAL A C 1
ATOM 1021 O O . VAL A 1 132 ? -17.779 4.823 33.294 1.00 60.00 132 VAL A O 1
ATOM 1024 N N . PRO A 1 133 ? -16.778 5.864 35.044 1.00 56.75 133 PRO A N 1
ATOM 1025 C CA . PRO A 1 133 ? -17.319 5.012 36.106 1.00 56.75 133 PRO A CA 1
ATOM 1026 C C . PRO A 1 133 ? -18.794 5.290 36.420 1.00 56.75 133 PRO A C 1
ATOM 1028 O O . PRO A 1 133 ? -19.242 6.443 36.223 1.00 56.75 133 PRO A O 1
#

Sequence (133 aa):
MAQGFVLSGFVDNVIIWAILALALFCFIVEFSLLLSSCEPLWKERVRGWLKVMPILLSALPLLGLLGTIAGLMETFRSMALSSGLDQQGLLSSGIADALITTQLGLIMVIPGIMLFTFIRYRYREKAEERAVP

Secondary structure (DSSP, 8-state):
-THHHHHHHHHT-HHHHHHHHHHHHHHHHHHHHHHGGGSTTHHHHHHHHHHHHHHHHHHHHHHHHHHHHHHHHHHHHHHHH--STTHHHHHHHHHHHHHHHHHHHHHHHHHHHHHHHHHHHHHHHHHHTTS--

pLDDT: mean 80.98, std 13.33, range [35.41, 93.88]